Protein AF-A0A9E2VJS4-F1 (afdb_monomer)

Sequence (56 aa):
MPLASALFYLGLCYVCGVLGKNRKFGFWGNFICCFVFTPLVGLIVLLASDERPPRQ

Foldseek 3Di:
DVVVVVVVQLVLLQVQLVLQQQFPCHSVNLSVQCVVPHSVRSVVVSVVTHGDPPDD

Structure (mmCIF, N/CA/C/O backbone):
data_AF-A0A9E2VJS4-F1
#
_entry.id   AF-A0A9E2VJS4-F1
#
loop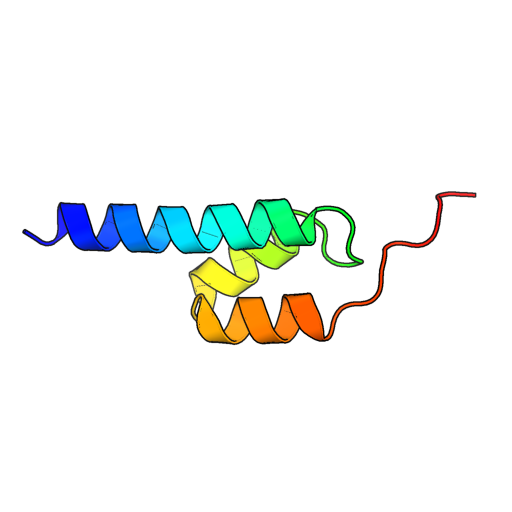_
_atom_site.group_PDB
_atom_site.id
_atom_site.type_symbol
_atom_site.label_atom_id
_atom_site.label_alt_id
_atom_site.label_comp_id
_atom_site.label_asym_id
_atom_site.label_entity_id
_atom_site.label_seq_id
_atom_site.pdbx_PDB_ins_code
_atom_site.Cartn_x
_atom_site.Cartn_y
_atom_site.Cartn_z
_atom_site.occupancy
_atom_site.B_iso_or_equiv
_atom_site.auth_seq_id
_atom_site.auth_comp_id
_atom_site.auth_asym_id
_atom_site.auth_atom_id
_atom_site.pdbx_PDB_model_num
ATOM 1 N N . MET A 1 1 ? 10.787 -1.814 -19.909 1.00 64.31 1 MET A N 1
ATOM 2 C CA . MET A 1 1 ? 11.544 -1.904 -18.640 1.00 64.31 1 MET A CA 1
ATOM 3 C C . MET A 1 1 ? 10.603 -2.356 -17.523 1.00 64.31 1 MET A C 1
ATOM 5 O O . MET A 1 1 ? 9.948 -1.510 -16.927 1.00 64.31 1 MET A O 1
ATOM 9 N N . PRO A 1 2 ? 10.485 -3.670 -17.263 1.00 84.19 2 PRO A N 1
ATOM 10 C CA . PRO A 1 2 ? 9.511 -4.234 -16.311 1.00 84.19 2 PRO A CA 1
ATOM 11 C C . PRO A 1 2 ? 9.758 -3.821 -14.848 1.00 84.19 2 PRO A C 1
ATOM 13 O O . PRO A 1 2 ? 8.847 -3.861 -14.022 1.00 84.19 2 PRO A O 1
ATOM 16 N N . LEU A 1 3 ? 10.976 -3.371 -14.532 1.00 86.88 3 LEU A N 1
ATOM 17 C CA . LEU A 1 3 ? 11.365 -2.927 -13.195 1.00 86.88 3 LEU A CA 1
ATOM 18 C C . LEU A 1 3 ? 10.627 -1.649 -12.760 1.00 86.88 3 LEU A C 1
ATOM 20 O O . LEU A 1 3 ? 10.159 -1.559 -11.630 1.00 86.88 3 LEU A O 1
ATOM 24 N N . ALA A 1 4 ? 10.468 -0.680 -13.668 1.00 90.00 4 ALA A N 1
ATOM 25 C CA . ALA A 1 4 ? 9.798 0.586 -13.367 1.00 90.00 4 ALA A CA 1
ATOM 26 C C . ALA A 1 4 ? 8.306 0.382 -13.052 1.00 90.00 4 ALA A C 1
ATOM 28 O O . ALA A 1 4 ? 7.790 0.947 -12.091 1.00 90.00 4 ALA A O 1
ATOM 29 N N . SER A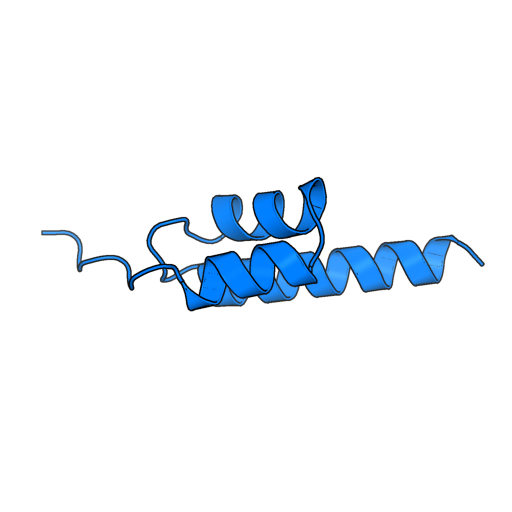 1 5 ? 7.628 -0.485 -13.812 1.00 89.50 5 SER A N 1
ATOM 30 C CA . SER A 1 5 ? 6.228 -0.852 -13.567 1.00 89.50 5 SER A CA 1
ATOM 31 C C . SER A 1 5 ? 6.038 -1.598 -12.245 1.00 89.50 5 SER A C 1
ATOM 33 O O . SER A 1 5 ? 5.068 -1.336 -11.539 1.00 89.50 5 SER A O 1
ATOM 35 N N . ALA A 1 6 ? 6.970 -2.482 -11.873 1.00 90.19 6 ALA A N 1
ATOM 36 C CA . ALA A 1 6 ? 6.910 -3.202 -10.601 1.00 90.19 6 ALA A CA 1
ATOM 37 C C . ALA A 1 6 ? 7.090 -2.261 -9.398 1.00 90.19 6 ALA A C 1
ATOM 39 O O . ALA A 1 6 ? 6.345 -2.354 -8.424 1.00 90.19 6 ALA A O 1
ATOM 40 N N . LEU A 1 7 ? 8.033 -1.315 -9.484 1.00 92.56 7 LEU A N 1
ATOM 41 C CA . LEU A 1 7 ? 8.242 -0.300 -8.448 1.00 92.56 7 LEU A CA 1
ATOM 42 C C . LEU A 1 7 ? 7.034 0.630 -8.308 1.00 92.56 7 LEU A C 1
ATOM 44 O O . LEU A 1 7 ? 6.621 0.930 -7.190 1.00 92.56 7 LEU A O 1
ATOM 48 N N . PHE A 1 8 ? 6.430 1.038 -9.427 1.00 92.56 8 PHE A N 1
ATOM 49 C 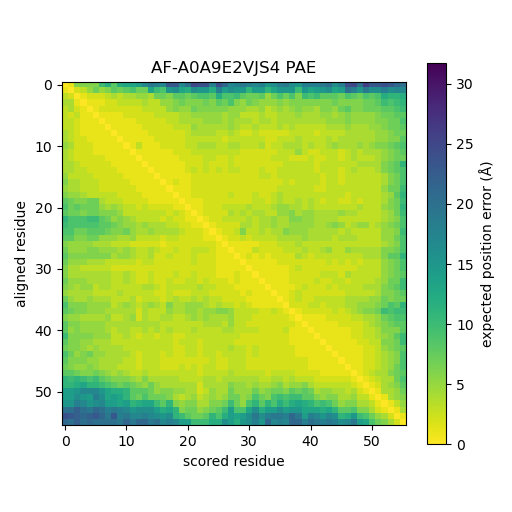CA . PHE A 1 8 ? 5.213 1.847 -9.411 1.00 92.56 8 PHE A CA 1
ATOM 50 C C . PHE A 1 8 ? 4.045 1.100 -8.751 1.00 92.56 8 PHE A C 1
ATOM 52 O O . PHE A 1 8 ? 3.369 1.646 -7.880 1.00 92.56 8 PHE A O 1
ATOM 59 N N . TYR A 1 9 ? 3.853 -0.177 -9.097 1.00 90.25 9 TYR A N 1
ATOM 60 C CA . TYR A 1 9 ? 2.832 -1.033 -8.492 1.00 90.25 9 TYR A CA 1
ATOM 61 C C . TYR A 1 9 ? 3.030 -1.202 -6.979 1.00 90.25 9 TYR A C 1
ATOM 63 O O . TYR A 1 9 ? 2.088 -1.031 -6.202 1.00 90.25 9 TYR A O 1
ATOM 71 N N . LEU A 1 10 ? 4.263 -1.482 -6.545 1.00 92.06 10 LEU A N 1
ATOM 72 C CA . LEU A 1 10 ? 4.619 -1.567 -5.126 1.00 92.06 10 LEU A CA 1
ATOM 73 C C . LEU A 1 10 ? 4.383 -0.242 -4.396 1.00 92.06 10 LEU A C 1
ATOM 75 O O . LEU A 1 10 ? 3.865 -0.253 -3.279 1.00 92.06 10 LEU A O 1
ATOM 79 N N . GLY A 1 11 ? 4.699 0.888 -5.034 1.00 93.44 11 GLY A N 1
ATOM 80 C CA . GLY A 1 11 ? 4.425 2.222 -4.505 1.00 93.44 11 GLY A CA 1
ATOM 81 C C . GLY A 1 11 ? 2.933 2.451 -4.260 1.00 93.44 11 GLY A C 1
ATOM 82 O O . GLY A 1 11 ? 2.549 2.877 -3.173 1.00 93.44 11 GLY A O 1
ATOM 83 N N . LEU A 1 12 ? 2.074 2.087 -5.218 1.00 91.12 12 LEU A N 1
ATOM 84 C CA . LEU A 1 12 ? 0.618 2.185 -5.057 1.00 91.12 12 LEU A CA 1
ATOM 85 C C . LEU A 1 12 ? 0.092 1.297 -3.920 1.00 91.12 12 LEU A C 1
ATOM 87 O O . LEU A 1 12 ? -0.728 1.746 -3.114 1.00 91.12 12 LEU A O 1
ATOM 91 N N . CYS A 1 13 ? 0.586 0.060 -3.818 1.00 91.00 13 CYS A N 1
ATOM 92 C CA . CYS A 1 13 ? 0.220 -0.847 -2.727 1.00 91.00 13 CYS A CA 1
ATOM 93 C C . CYS A 1 13 ? 0.643 -0.281 -1.366 1.00 91.00 13 CYS A C 1
ATOM 95 O O . CYS A 1 13 ? -0.129 -0.320 -0.408 1.00 91.00 13 CYS A O 1
ATOM 97 N N . TYR A 1 14 ? 1.847 0.292 -1.287 1.00 92.62 14 TYR A N 1
ATOM 98 C CA . TYR A 1 14 ? 2.364 0.924 -0.078 1.00 92.62 14 TYR A CA 1
ATOM 99 C C . TYR A 1 14 ? 1.513 2.120 0.355 1.00 92.62 14 TYR A C 1
ATOM 101 O O . TYR A 1 14 ? 1.125 2.195 1.519 1.00 92.62 14 TYR A O 1
ATOM 109 N N . VAL A 1 15 ? 1.152 3.011 -0.577 1.00 92.38 15 VAL A N 1
ATOM 110 C CA . VAL A 1 15 ? 0.278 4.164 -0.298 1.00 92.38 15 VAL A CA 1
ATOM 111 C C . VAL A 1 15 ? -1.069 3.706 0.260 1.00 92.38 15 VAL A C 1
ATOM 113 O O . VAL A 1 15 ? -1.521 4.229 1.280 1.00 92.38 15 VAL A O 1
ATOM 116 N N . CYS A 1 16 ? -1.680 2.680 -0.335 1.00 90.31 16 CYS A N 1
ATOM 117 C CA . CYS A 1 16 ? -2.923 2.110 0.186 1.00 90.31 16 CYS A CA 1
ATOM 118 C C . CYS A 1 16 ? -2.740 1.475 1.572 1.00 90.31 16 CYS A C 1
ATOM 120 O O . CYS A 1 16 ? -3.621 1.592 2.421 1.00 90.31 16 CYS A O 1
ATOM 122 N N . GLY A 1 17 ? -1.599 0.834 1.838 1.00 90.75 17 GLY A N 1
ATOM 123 C CA . GLY A 1 17 ? -1.236 0.355 3.172 1.00 90.75 17 GLY A CA 1
ATOM 124 C C . GLY A 1 17 ? -1.179 1.490 4.197 1.00 90.75 17 GLY A C 1
ATOM 125 O O . GLY A 1 17 ? -1.780 1.400 5.267 1.00 90.75 17 GLY A O 1
ATOM 126 N N . VAL A 1 18 ? -0.489 2.587 3.869 1.00 91.88 18 VAL A N 1
ATOM 127 C CA . VAL A 1 18 ? -0.349 3.753 4.758 1.00 91.88 18 VAL A CA 1
ATOM 128 C C . VAL A 1 18 ? -1.706 4.396 5.045 1.00 91.88 18 VAL A C 1
ATOM 130 O O . VAL A 1 18 ? -2.011 4.658 6.209 1.00 91.88 18 VAL A O 1
ATOM 133 N N . LEU A 1 19 ? -2.547 4.578 4.023 1.00 90.50 19 LEU A N 1
ATOM 134 C CA . LEU A 1 19 ? -3.908 5.103 4.180 1.00 90.50 19 LEU A CA 1
ATOM 135 C C . LEU A 1 19 ? -4.782 4.181 5.049 1.00 90.50 19 LEU A C 1
ATOM 137 O O . LEU A 1 19 ? -5.567 4.650 5.872 1.00 90.50 19 LEU A O 1
ATOM 141 N N . GLY A 1 20 ? -4.616 2.863 4.911 1.00 88.56 20 GLY A N 1
ATOM 142 C CA . GLY A 1 20 ? -5.370 1.857 5.660 1.00 88.56 20 GLY A CA 1
ATOM 143 C C . GLY A 1 20 ? -4.903 1.655 7.101 1.00 88.56 20 GLY A C 1
ATOM 144 O O . GLY A 1 20 ? -5.574 0.959 7.861 1.00 88.56 20 GLY A O 1
ATOM 145 N N . LYS A 1 21 ? -3.786 2.272 7.523 1.00 87.75 21 LYS A N 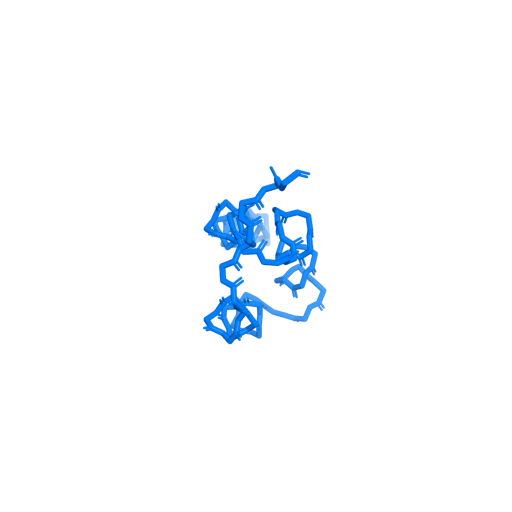1
ATOM 146 C CA . LYS A 1 21 ? -3.173 2.052 8.848 1.00 87.75 21 LYS A CA 1
ATOM 147 C C . LYS A 1 21 ? -4.136 2.277 10.018 1.00 87.75 21 LYS A C 1
ATOM 149 O O . LYS A 1 21 ? -4.045 1.565 11.017 1.00 87.75 21 LYS A O 1
ATOM 154 N N . ASN A 1 22 ? -5.051 3.234 9.879 1.00 85.75 22 ASN A N 1
ATOM 155 C CA . ASN A 1 22 ? -6.017 3.606 10.918 1.00 85.75 22 ASN A CA 1
ATOM 156 C C . ASN A 1 22 ? -7.391 2.929 10.745 1.00 85.75 22 ASN A C 1
ATOM 158 O O . ASN A 1 22 ? -8.300 3.168 11.538 1.00 85.75 22 ASN A O 1
ATOM 162 N N . ARG A 1 23 ? -7.563 2.085 9.722 1.00 88.31 23 ARG A N 1
ATOM 163 C CA . ARG A 1 23 ? -8.783 1.298 9.485 1.00 88.31 23 ARG A CA 1
ATOM 164 C C . ARG A 1 23 ? -8.691 -0.070 10.171 1.00 88.31 23 ARG A C 1
ATOM 166 O O . ARG A 1 23 ? -7.610 -0.477 10.598 1.00 88.31 23 ARG A O 1
ATOM 173 N N . LYS A 1 24 ? -9.811 -0.799 10.270 1.00 84.31 24 LYS A N 1
ATOM 174 C CA . LYS A 1 24 ? -9.897 -2.137 10.910 1.00 84.31 24 LYS A CA 1
ATOM 175 C C . LYS A 1 24 ? -8.793 -3.114 10.476 1.00 84.31 24 LYS A C 1
ATOM 177 O O . LYS A 1 24 ? -8.236 -3.805 11.324 1.00 84.31 24 LYS A O 1
ATOM 182 N N . PHE A 1 25 ? -8.460 -3.152 9.184 1.00 84.81 25 PHE A N 1
ATOM 183 C CA . PHE A 1 25 ? -7.427 -4.044 8.633 1.00 84.81 25 PHE A CA 1
ATOM 184 C C . PHE A 1 25 ? -5.984 -3.594 8.914 1.00 84.81 25 PHE A C 1
ATOM 186 O O . PHE A 1 25 ? -5.052 -4.395 8.801 1.00 84.81 25 PHE A O 1
ATOM 193 N N . GLY A 1 26 ? -5.783 -2.328 9.287 1.00 87.88 26 GLY A N 1
ATOM 194 C CA . GLY A 1 26 ? -4.466 -1.740 9.500 1.00 87.88 26 GLY A CA 1
ATOM 195 C C . GLY A 1 26 ? -3.591 -1.713 8.242 1.00 87.88 26 GLY A C 1
ATOM 196 O O . GLY A 1 26 ? -4.029 -1.991 7.126 1.00 87.88 26 GLY A O 1
ATOM 197 N N . PHE A 1 27 ? -2.309 -1.389 8.435 1.00 90.56 27 PHE A N 1
ATOM 198 C CA . PHE A 1 27 ? -1.350 -1.258 7.332 1.00 90.56 27 PHE A CA 1
ATOM 199 C C . PHE A 1 27 ? -1.164 -2.578 6.581 1.00 90.56 27 PHE A C 1
ATOM 201 O O . PHE A 1 27 ? -1.287 -2.626 5.361 1.00 90.56 27 PHE A O 1
ATOM 208 N N . TRP A 1 28 ? -0.897 -3.656 7.321 1.00 89.06 28 TRP A N 1
ATOM 209 C CA . TRP A 1 28 ? -0.576 -4.959 6.746 1.00 89.06 28 TRP A CA 1
ATOM 210 C C . TRP A 1 28 ? -1.748 -5.572 5.983 1.00 89.06 28 TRP A C 1
ATOM 212 O O . TRP A 1 28 ? -1.547 -6.067 4.877 1.00 89.06 28 TRP A O 1
ATOM 222 N N . GLY A 1 29 ? -2.968 -5.496 6.526 1.00 89.00 29 GLY A N 1
ATOM 223 C CA . GLY A 1 29 ? -4.146 -6.014 5.835 1.00 89.00 29 GLY A CA 1
ATOM 224 C C . GLY A 1 29 ? -4.413 -5.259 4.536 1.00 89.00 29 GLY A C 1
ATOM 225 O O . GLY A 1 29 ? -4.635 -5.880 3.499 1.00 89.00 29 GLY A O 1
ATOM 226 N N . ASN A 1 30 ? -4.297 -3.929 4.556 1.00 89.88 30 ASN A N 1
ATOM 227 C CA . ASN A 1 30 ? -4.574 -3.119 3.375 1.00 89.88 30 ASN A CA 1
ATOM 228 C C . ASN A 1 30 ? -3.458 -3.206 2.312 1.00 89.88 30 ASN A C 1
ATOM 230 O O . ASN A 1 30 ? -3.745 -3.273 1.119 1.00 89.88 30 ASN A O 1
ATOM 234 N N . PHE A 1 31 ? -2.191 -3.295 2.736 1.00 92.06 31 PHE A N 1
ATOM 235 C CA . PHE A 1 31 ? -1.045 -3.516 1.849 1.00 92.06 31 PHE A CA 1
ATOM 236 C C . PHE A 1 31 ? -1.119 -4.875 1.142 1.00 92.06 31 PHE A C 1
ATOM 238 O O . PHE A 1 31 ? -1.014 -4.933 -0.082 1.00 92.06 31 PHE A O 1
ATOM 245 N N . ILE A 1 32 ? -1.347 -5.960 1.894 1.00 90.75 32 ILE A N 1
ATOM 246 C CA . ILE A 1 32 ? -1.472 -7.311 1.328 1.00 90.75 32 ILE A CA 1
ATOM 247 C C . ILE A 1 32 ? -2.692 -7.390 0.408 1.00 90.75 32 ILE A C 1
ATOM 249 O O . ILE A 1 32 ? -2.598 -7.970 -0.669 1.00 90.75 32 ILE A O 1
ATOM 253 N N . CYS A 1 33 ? -3.814 -6.768 0.782 1.00 91.12 33 CYS A N 1
ATOM 254 C CA . CYS A 1 33 ? -5.006 -6.742 -0.061 1.00 91.12 33 CYS A CA 1
ATOM 255 C C . CYS A 1 33 ? -4.737 -6.076 -1.421 1.00 91.12 33 CYS A C 1
ATOM 257 O O . CYS A 1 33 ? -5.125 -6.619 -2.455 1.00 91.12 33 CYS A O 1
ATOM 259 N N . CYS A 1 34 ? -4.041 -4.933 -1.442 1.00 91.31 34 CYS A N 1
ATOM 260 C CA . CYS A 1 34 ? -3.623 -4.296 -2.693 1.00 91.31 34 CYS A CA 1
ATOM 261 C C . CYS A 1 34 ? -2.614 -5.138 -3.481 1.00 91.31 34 CYS A C 1
ATOM 263 O O . CYS A 1 34 ? -2.699 -5.193 -4.704 1.00 91.31 34 CYS A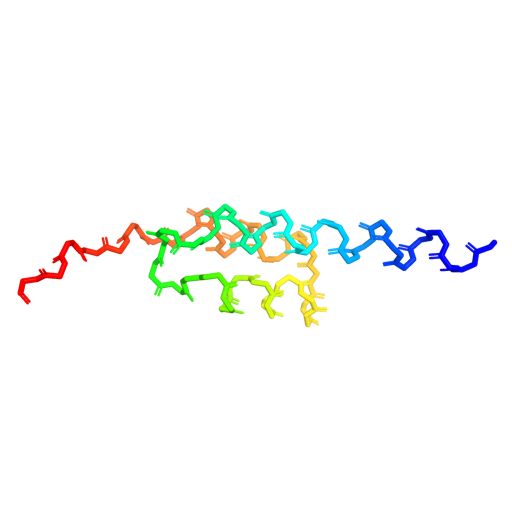 O 1
ATOM 265 N N . PHE A 1 35 ? -1.668 -5.778 -2.790 1.00 90.81 35 PHE A N 1
ATOM 266 C CA . PHE A 1 35 ? -0.604 -6.555 -3.419 1.00 90.81 35 PHE A CA 1
ATOM 267 C C . PHE A 1 35 ? -1.130 -7.831 -4.092 1.00 90.81 35 PHE A C 1
ATOM 269 O O . PHE A 1 35 ? -0.748 -8.108 -5.227 1.00 90.81 35 PHE A O 1
ATOM 276 N N . VAL A 1 36 ? -2.016 -8.571 -3.413 1.00 91.75 36 VAL A N 1
ATOM 277 C CA . VAL A 1 36 ? -2.550 -9.873 -3.855 1.00 91.75 36 VAL A CA 1
ATOM 278 C C . VAL A 1 36 ? -3.648 -9.730 -4.903 1.00 91.75 36 VAL A C 1
ATOM 280 O O . VAL A 1 36 ? -3.649 -10.477 -5.876 1.00 91.75 36 VAL A O 1
ATOM 283 N N . PHE A 1 37 ? -4.594 -8.809 -4.703 1.00 89.56 37 PHE A N 1
ATOM 284 C CA . PHE A 1 37 ? -5.699 -8.638 -5.643 1.00 89.56 37 PHE A CA 1
ATOM 285 C C . PHE A 1 37 ? -5.307 -7.661 -6.743 1.00 89.56 37 PHE A C 1
ATOM 287 O O . PHE A 1 37 ? -4.924 -8.062 -7.832 1.00 89.56 37 PHE A O 1
ATOM 294 N N . THR A 1 38 ? -5.426 -6.373 -6.450 1.00 90.69 38 THR A N 1
ATOM 295 C CA . THR A 1 38 ? -4.951 -5.243 -7.248 1.00 90.69 38 THR A CA 1
ATOM 296 C C . THR A 1 38 ? -5.011 -3.999 -6.355 1.00 90.69 38 THR A C 1
ATOM 298 O O . THR A 1 38 ? -5.810 -3.965 -5.408 1.00 90.69 38 THR A O 1
ATOM 301 N N . PRO A 1 39 ? -4.272 -2.922 -6.678 1.00 83.44 39 PRO A N 1
ATOM 302 C CA . PRO A 1 39 ? -4.415 -1.636 -6.006 1.00 83.44 39 PRO A CA 1
ATOM 303 C C . PRO A 1 39 ? -5.864 -1.145 -6.028 1.00 83.44 39 PRO A C 1
ATOM 305 O O . PRO A 1 39 ? -6.332 -0.591 -5.043 1.00 83.44 39 PRO A O 1
ATOM 308 N N . LEU A 1 40 ? -6.591 -1.418 -7.119 1.00 88.94 40 LEU A N 1
ATOM 309 C CA . LEU A 1 40 ? -7.994 -1.049 -7.288 1.00 88.94 40 LEU A CA 1
ATOM 310 C C . LEU A 1 40 ? -8.901 -1.767 -6.277 1.00 88.94 40 LEU A C 1
ATOM 312 O O . LEU A 1 40 ? -9.677 -1.122 -5.578 1.00 88.94 40 LEU A O 1
ATOM 316 N N . VAL A 1 41 ? -8.768 -3.091 -6.152 1.00 89.00 41 VAL A N 1
ATOM 317 C CA . VAL A 1 41 ? -9.540 -3.881 -5.180 1.00 89.00 41 VAL A CA 1
ATOM 318 C C . VAL A 1 41 ? -9.190 -3.472 -3.751 1.00 89.00 41 VAL A C 1
ATOM 320 O O . VAL A 1 41 ? -10.087 -3.269 -2.937 1.00 89.00 41 VAL A O 1
ATOM 323 N N . GLY A 1 42 ? -7.907 -3.286 -3.434 1.00 87.75 42 GLY A N 1
ATOM 324 C CA . GLY A 1 42 ? -7.522 -2.858 -2.090 1.00 87.75 42 GLY A CA 1
ATOM 325 C C . GLY A 1 42 ? -7.911 -1.409 -1.760 1.00 87.75 42 GLY A C 1
ATOM 326 O O . GLY A 1 42 ? -8.135 -1.101 -0.592 1.00 87.75 42 GLY A O 1
ATOM 327 N N . LEU A 1 43 ? -8.093 -0.539 -2.762 1.00 89.06 43 LEU A N 1
ATOM 328 C CA . LEU A 1 43 ? -8.695 0.785 -2.574 1.00 89.06 43 LEU A CA 1
ATOM 329 C C . LEU A 1 43 ? -10.185 0.672 -2.221 1.00 89.06 43 LEU A C 1
ATOM 331 O O . LEU A 1 43 ? -10.650 1.354 -1.313 1.00 89.06 43 LEU A O 1
ATOM 335 N N . ILE A 1 44 ? -10.927 -0.219 -2.887 1.00 91.44 44 ILE A N 1
ATOM 336 C CA . ILE A 1 44 ? -12.335 -0.490 -2.555 1.00 91.44 44 ILE A CA 1
ATOM 337 C C . ILE A 1 44 ? -12.442 -1.009 -1.119 1.00 91.44 44 ILE A C 1
ATOM 339 O O . ILE A 1 44 ? -13.260 -0.512 -0.349 1.00 91.44 44 ILE A O 1
ATOM 343 N N . VAL A 1 45 ? -11.584 -1.958 -0.732 1.00 88.81 45 VAL A N 1
ATOM 344 C CA . VAL A 1 45 ? -11.550 -2.493 0.638 1.00 88.81 45 VAL A CA 1
ATOM 345 C C . VAL A 1 45 ? -11.204 -1.405 1.649 1.00 88.81 45 VAL A C 1
ATOM 347 O O . VAL A 1 45 ? -11.857 -1.324 2.687 1.00 88.81 45 VAL A O 1
ATOM 350 N N . LEU A 1 46 ? -10.243 -0.530 1.346 1.00 89.69 46 LEU A N 1
ATOM 351 C CA . LEU A 1 46 ? -9.894 0.608 2.197 1.00 89.69 46 LEU A CA 1
ATOM 352 C C . LEU A 1 46 ? -11.087 1.536 2.439 1.00 89.69 46 LEU A C 1
ATOM 354 O O . LEU A 1 46 ? -11.346 1.913 3.580 1.00 89.69 46 LEU A O 1
ATOM 358 N N . LEU A 1 47 ? -11.804 1.891 1.371 1.00 90.00 47 LEU A N 1
ATOM 359 C CA . LEU A 1 47 ? -12.964 2.780 1.433 1.00 90.00 47 LEU A CA 1
ATOM 360 C C . LEU A 1 47 ? -14.157 2.123 2.138 1.00 90.00 47 LEU A C 1
ATOM 362 O O . LEU A 1 47 ? -14.880 2.798 2.864 1.00 90.00 47 LEU A O 1
ATOM 366 N N . ALA A 1 48 ? -14.337 0.814 1.960 1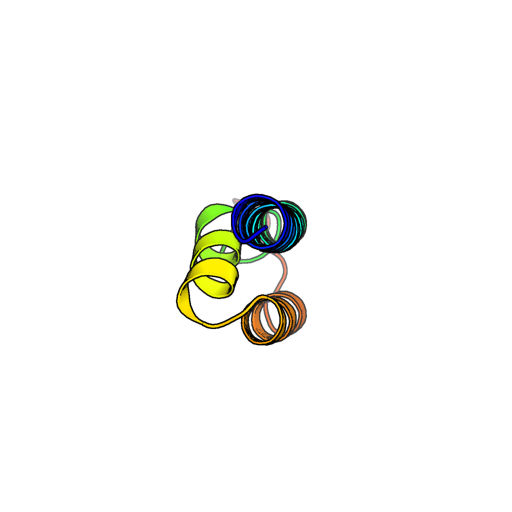.00 91.12 48 ALA A N 1
ATOM 367 C CA . ALA A 1 48 ? -15.380 0.037 2.624 1.00 91.12 48 ALA A CA 1
ATOM 368 C C . ALA A 1 48 ? -15.063 -0.280 4.097 1.00 91.12 48 ALA A C 1
ATOM 370 O O . ALA A 1 48 ? -15.951 -0.674 4.851 1.00 91.12 48 ALA A O 1
ATOM 371 N N . SER A 1 49 ? -13.804 -0.148 4.519 1.00 87.75 49 SER A N 1
ATOM 372 C CA . SER A 1 49 ? -13.378 -0.494 5.874 1.00 87.75 49 SER A CA 1
ATOM 373 C C . SER A 1 49 ? -13.682 0.615 6.868 1.00 87.75 49 SER A C 1
ATOM 375 O O . SER A 1 49 ? -13.261 1.755 6.681 1.00 87.75 49 SER A O 1
ATOM 377 N N . ASP A 1 50 ? -14.311 0.261 7.988 1.00 86.38 50 ASP A N 1
ATOM 378 C CA . ASP A 1 50 ? -14.485 1.174 9.119 1.00 86.38 50 ASP A CA 1
ATOM 379 C C . ASP A 1 50 ? -13.156 1.631 9.721 1.00 86.38 50 ASP A C 1
ATOM 381 O O . ASP A 1 50 ? -12.131 0.930 9.699 1.00 86.38 50 ASP A O 1
ATOM 385 N N . GLU A 1 51 ? -13.211 2.804 10.343 1.00 84.00 51 GLU A N 1
ATOM 386 C CA . GLU A 1 51 ? -12.171 3.281 11.243 1.00 84.00 51 GLU A CA 1
ATOM 387 C C . GLU A 1 51 ? -11.987 2.316 12.415 1.00 84.00 51 GLU A C 1
ATOM 389 O O . GLU A 1 51 ? -12.929 1.692 12.914 1.00 84.00 51 GLU A O 1
ATOM 394 N N . ARG A 1 52 ? -10.731 2.134 12.829 1.00 81.12 52 ARG A N 1
ATOM 395 C CA . ARG A 1 52 ? -10.423 1.274 13.964 1.00 81.12 52 ARG A CA 1
ATOM 396 C C . ARG A 1 52 ? -10.977 1.939 15.231 1.00 81.12 52 ARG A C 1
ATOM 398 O O . ARG 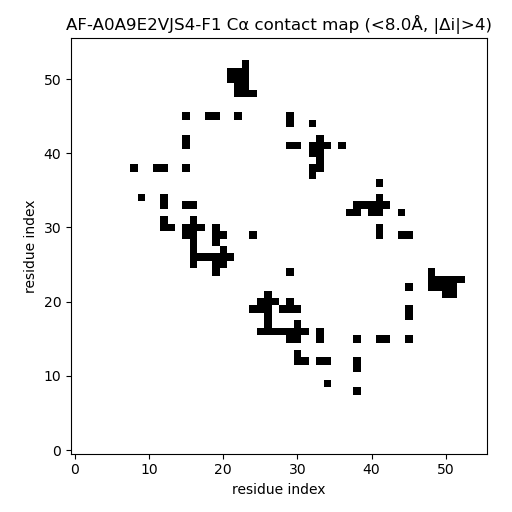A 1 52 ? -10.582 3.071 15.510 1.00 81.12 52 ARG A O 1
ATOM 405 N N . PRO A 1 53 ? -11.834 1.259 16.016 1.00 77.19 53 PRO A N 1
ATOM 406 C CA . PRO A 1 53 ? -12.335 1.834 17.254 1.00 77.19 53 PRO A CA 1
ATOM 407 C C . PRO A 1 53 ? -11.159 2.117 18.204 1.00 77.19 53 PRO A C 1
ATOM 409 O O . PRO A 1 53 ? -10.203 1.326 18.238 1.00 77.19 53 PRO A O 1
ATOM 412 N N . PRO A 1 54 ? -11.193 3.235 18.952 1.00 75.44 54 PRO A N 1
ATOM 413 C CA . PRO A 1 54 ? -10.173 3.538 19.943 1.00 75.44 54 PRO A CA 1
ATOM 414 C C . PRO A 1 54 ? -10.062 2.365 20.920 1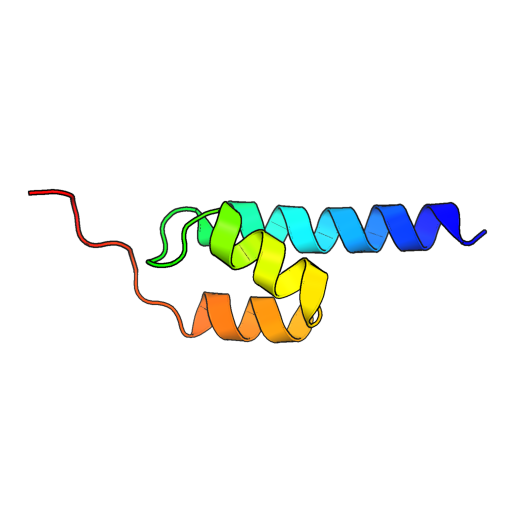.00 75.44 54 PRO A C 1
ATOM 416 O O . PRO A 1 54 ? -11.068 1.842 21.397 1.00 75.44 54 PRO A O 1
ATOM 419 N N . ARG A 1 55 ? -8.828 1.904 21.145 1.00 72.25 55 ARG A N 1
ATOM 420 C CA . ARG A 1 55 ? -8.530 0.772 22.027 1.00 72.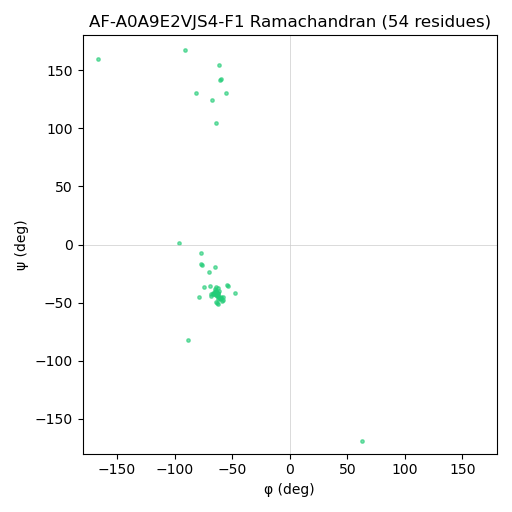25 55 ARG A CA 1
ATOM 421 C C . ARG A 1 55 ? -8.929 1.169 23.453 1.00 72.25 55 ARG A C 1
ATOM 423 O O . ARG A 1 55 ? -8.242 2.003 24.037 1.00 72.25 55 ARG A O 1
ATOM 430 N N . GLN A 1 56 ? -10.052 0.633 23.932 1.00 56.69 56 GLN A N 1
ATOM 431 C CA . GLN A 1 56 ? -10.443 0.670 25.344 1.00 56.69 56 GLN A CA 1
ATOM 432 C C . GLN A 1 56 ? -9.525 -0.234 26.166 1.00 56.69 56 GLN A C 1
ATOM 434 O O . GLN A 1 56 ? -9.095 -1.280 25.620 1.00 56.69 56 GLN A O 1
#

Radius of gyration: 12.06 Å; Cα contacts (8 Å, |Δi|>4): 70; chains: 1; bounding box: 27×15×44 Å

pLDDT: mean 87.51, std 6.68, range [56.69, 93.44]

Mean predicted aligned error: 4.66 Å

Solvent-accessible surface area (backbone atoms only — not comparable to full-atom values): 2981 Å² total; per-residue (Å²): 118,73,65,61,57,51,52,51,51,52,49,51,14,48,52,46,7,61,70,18,43,63,23,69,62,19,34,68,46,26,22,50,38,10,66,72,73,30,52,68,57,20,48,51,50,49,74,70,42,53,70,45,76,82,86,126

Secondary structure (DSSP, 8-state):
-HHHHHHHHHHHHHHHHHHHTTBTTHHHHHHHHHHHT-HHHHHHHHHHSPBPPP--